Protein AF-A0A4S1FBH6-F1 (afdb_monomer)

Structure (mmCIF, N/CA/C/O backbone):
data_AF-A0A4S1FBH6-F1
#
_entry.id   AF-A0A4S1FBH6-F1
#
loop_
_atom_site.group_PDB
_atom_site.id
_atom_site.type_symbol
_atom_site.label_atom_id
_atom_site.label_alt_id
_atom_site.label_comp_id
_atom_site.label_asym_id
_atom_site.label_entity_id
_atom_site.label_seq_id
_atom_site.pdbx_PDB_ins_code
_atom_site.Cartn_x
_atom_site.Cartn_y
_atom_site.Cartn_z
_atom_site.occupancy
_atom_site.B_iso_or_equiv
_atom_site.auth_seq_id
_atom_site.auth_comp_id
_atom_site.auth_asym_id
_atom_site.auth_atom_id
_atom_site.pdbx_PDB_model_num
ATOM 1 N N . ALA A 1 1 ? -10.135 4.827 -8.177 1.00 64.56 1 ALA A N 1
ATOM 2 C CA . ALA A 1 1 ? -8.846 4.230 -7.761 1.00 64.56 1 ALA A CA 1
ATOM 3 C C . ALA A 1 1 ? -7.916 5.289 -7.165 1.00 64.56 1 ALA A C 1
ATOM 5 O O . ALA A 1 1 ? -7.731 5.281 -5.956 1.00 64.56 1 ALA A O 1
ATOM 6 N N . LEU A 1 2 ? -7.423 6.244 -7.965 1.00 72.00 2 LEU A N 1
ATOM 7 C CA . LEU A 1 2 ? -6.466 7.275 -7.519 1.00 72.00 2 LEU A CA 1
ATOM 8 C C . LEU A 1 2 ? -7.010 8.230 -6.440 1.00 72.00 2 LEU A C 1
ATOM 10 O O . LEU A 1 2 ? -6.269 8.695 -5.590 1.00 72.00 2 LEU A O 1
ATOM 14 N N . ALA A 1 3 ? -8.323 8.473 -6.422 1.00 80.31 3 ALA A N 1
ATOM 15 C CA . ALA A 1 3 ? -8.958 9.334 -5.423 1.00 80.31 3 ALA A CA 1
ATOM 16 C C . ALA A 1 3 ? -9.237 8.652 -4.067 1.00 80.31 3 ALA A C 1
ATOM 18 O O . ALA A 1 3 ? -9.800 9.300 -3.184 1.00 80.31 3 ALA A O 1
ATOM 19 N N . SER A 1 4 ? -8.907 7.362 -3.906 1.00 87.50 4 SER A N 1
ATOM 20 C CA . SER A 1 4 ? -9.193 6.645 -2.655 1.00 87.50 4 S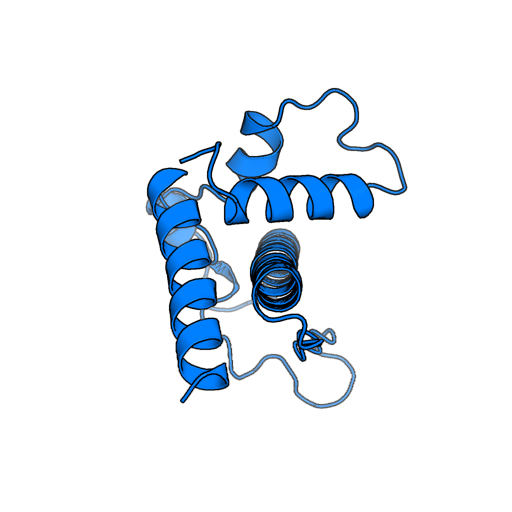ER A CA 1
ATOM 21 C C . SER A 1 4 ? -8.398 7.236 -1.480 1.00 87.50 4 SER A C 1
ATOM 23 O O . SER A 1 4 ? -7.268 7.687 -1.690 1.00 87.50 4 SER A O 1
ATOM 25 N N . PRO A 1 5 ? -8.949 7.228 -0.250 1.00 89.00 5 PRO A N 1
ATOM 26 C CA . PRO A 1 5 ? -8.244 7.742 0.927 1.00 89.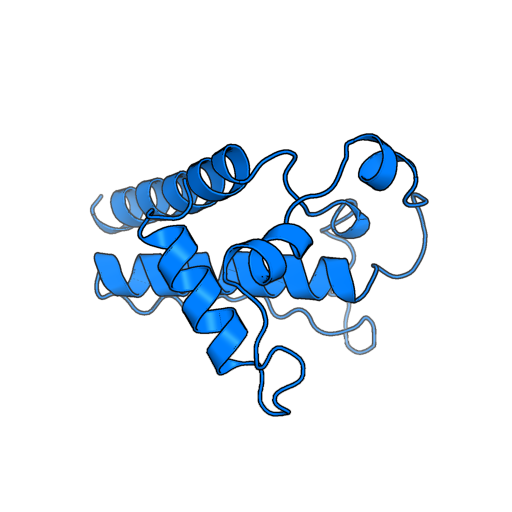00 5 PRO A CA 1
ATOM 27 C C . PRO A 1 5 ? -6.877 7.080 1.122 1.00 89.00 5 PRO A C 1
ATOM 29 O O . PRO A 1 5 ? -5.887 7.770 1.340 1.00 89.00 5 PRO A O 1
ATOM 32 N N . PHE A 1 6 ? -6.810 5.759 0.928 1.00 90.50 6 PHE A N 1
ATOM 33 C CA . PHE A 1 6 ? -5.565 5.001 1.006 1.00 90.50 6 PHE A CA 1
ATOM 34 C C . PHE A 1 6 ? -4.516 5.492 -0.005 1.00 90.50 6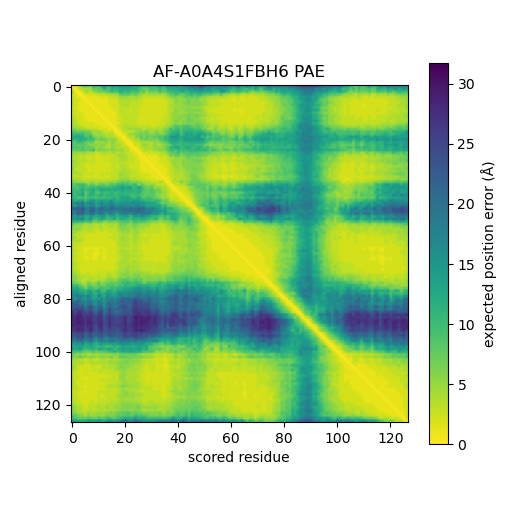 PHE A C 1
ATOM 36 O O . PHE A 1 6 ? -3.389 5.793 0.373 1.00 90.50 6 PHE A O 1
ATOM 43 N N . VAL A 1 7 ? -4.882 5.633 -1.285 1.00 90.06 7 VAL A N 1
ATOM 44 C CA . VAL A 1 7 ? -3.927 6.069 -2.321 1.00 90.06 7 VAL A CA 1
ATOM 45 C C . VAL A 1 7 ? -3.447 7.504 -2.084 1.00 90.06 7 VAL A C 1
ATOM 47 O O . VAL A 1 7 ? -2.277 7.799 -2.308 1.00 90.06 7 VAL A O 1
ATOM 50 N N . LYS A 1 8 ? -4.314 8.388 -1.575 1.00 91.25 8 LYS A N 1
ATOM 51 C CA . LYS A 1 8 ? -3.913 9.744 -1.170 1.00 91.25 8 LYS A CA 1
ATOM 52 C C . LYS A 1 8 ? -2.921 9.727 -0.007 1.00 91.25 8 LYS A C 1
ATOM 54 O O . LYS A 1 8 ? -1.962 10.493 -0.030 1.00 91.25 8 LYS A O 1
ATOM 59 N N . CYS A 1 9 ? -3.135 8.856 0.980 1.00 90.88 9 CYS A N 1
ATOM 60 C CA . CYS A 1 9 ? -2.214 8.675 2.101 1.00 90.88 9 CYS A CA 1
ATOM 61 C C . CYS A 1 9 ? -0.845 8.173 1.614 1.00 90.88 9 CYS A C 1
ATOM 63 O O . CYS A 1 9 ? 0.180 8.769 1.941 1.00 90.88 9 CYS A O 1
ATOM 65 N N . LEU A 1 10 ? -0.836 7.169 0.730 1.00 90.50 10 LEU A N 1
ATOM 66 C CA . LEU A 1 10 ? 0.382 6.647 0.105 1.00 90.50 10 LEU A CA 1
ATOM 67 C C . LEU A 1 10 ? 1.151 7.727 -0.675 1.00 90.50 10 LEU A C 1
ATOM 69 O O . LEU A 1 10 ? 2.352 7.884 -0.486 1.00 90.50 10 LEU A O 1
ATOM 73 N N . LEU A 1 11 ? 0.468 8.521 -1.504 1.00 91.31 11 LEU A N 1
ATOM 74 C CA . LEU A 1 11 ? 1.086 9.637 -2.233 1.00 91.31 11 LEU A CA 1
ATOM 75 C C . LEU A 1 11 ? 1.686 10.692 -1.299 1.00 91.31 11 LEU A C 1
ATOM 77 O O . LEU A 1 11 ? 2.776 11.201 -1.563 1.00 91.31 11 LEU A O 1
ATOM 81 N N . ARG A 1 12 ? 0.978 11.030 -0.213 1.00 90.25 12 ARG A N 1
ATOM 82 C CA . ARG A 1 12 ? 1.473 11.978 0.790 1.00 90.25 12 ARG A CA 1
ATOM 83 C C . ARG A 1 12 ? 2.751 11.448 1.431 1.00 90.25 12 ARG A C 1
ATOM 85 O O . ARG A 1 12 ? 3.721 12.190 1.506 1.00 90.25 12 ARG A O 1
ATOM 92 N N . LEU A 1 13 ? 2.765 10.173 1.820 1.00 89.69 13 LEU A N 1
ATOM 93 C CA . LEU A 1 13 ? 3.933 9.518 2.407 1.00 89.69 13 LEU A CA 1
ATOM 94 C C . LEU A 1 13 ? 5.149 9.557 1.472 1.00 89.69 13 LEU A C 1
ATOM 96 O O . LEU A 1 13 ? 6.218 9.980 1.904 1.00 89.69 13 LEU A O 1
ATOM 100 N N . ILE A 1 14 ? 4.975 9.174 0.201 1.00 88.06 14 ILE A N 1
ATOM 101 C CA . ILE A 1 14 ? 6.056 9.174 -0.801 1.00 88.06 14 ILE A CA 1
ATOM 102 C C . ILE A 1 14 ? 6.655 10.578 -0.931 1.00 88.06 14 ILE A C 1
ATOM 104 O O . ILE A 1 14 ? 7.867 10.749 -0.843 1.00 88.06 14 ILE A O 1
ATOM 108 N N . ARG A 1 15 ? 5.802 11.602 -1.059 1.00 87.44 15 ARG A N 1
ATOM 109 C CA . ARG A 1 15 ? 6.250 12.998 -1.150 1.00 87.44 15 ARG A CA 1
ATOM 110 C C . ARG A 1 15 ? 6.929 13.499 0.118 1.00 87.44 15 ARG A C 1
ATOM 112 O O . ARG A 1 15 ? 7.849 14.297 0.031 1.00 87.44 15 ARG A O 1
ATOM 119 N N . THR A 1 16 ? 6.482 13.065 1.294 1.00 86.94 16 THR A N 1
ATOM 120 C CA . THR A 1 16 ? 7.115 13.441 2.565 1.00 86.94 16 THR A CA 1
ATOM 121 C C . THR A 1 16 ? 8.493 12.798 2.732 1.00 86.94 16 THR A C 1
ATOM 123 O O . THR A 1 16 ? 9.372 13.418 3.322 1.00 86.94 16 THR A O 1
ATOM 126 N N . GLN A 1 17 ? 8.703 11.586 2.213 1.00 80.56 17 GLN A N 1
ATOM 127 C CA . GLN A 1 17 ? 10.007 10.919 2.271 1.00 80.56 17 GLN A CA 1
ATOM 128 C C . GLN A 1 17 ? 11.008 11.413 1.226 1.00 80.56 17 GLN A C 1
ATOM 130 O O . GLN A 1 17 ? 12.208 11.202 1.412 1.00 80.56 17 GLN A O 1
ATOM 135 N N . ASP A 1 18 ? 10.554 12.107 0.180 1.00 82.25 18 ASP A N 1
ATOM 136 C CA . ASP A 1 18 ? 11.415 12.701 -0.845 1.00 82.25 18 ASP A CA 1
ATOM 137 C C . ASP A 1 18 ? 12.202 13.919 -0.325 1.00 82.25 18 ASP A C 1
ATOM 139 O O . ASP A 1 18 ? 12.003 15.066 -0.718 1.00 82.25 18 ASP A O 1
ATOM 143 N N . SER A 1 19 ? 13.134 13.655 0.590 1.00 70.56 19 SER A N 1
ATOM 144 C CA . SER A 1 19 ? 13.948 14.671 1.266 1.00 70.56 19 SER A CA 1
ATOM 145 C C . SER A 1 19 ? 14.917 15.385 0.319 1.00 70.56 19 SER A C 1
ATOM 147 O O . SER A 1 19 ? 15.398 16.470 0.637 1.00 70.56 19 SER A O 1
ATOM 149 N N . PHE A 1 20 ? 15.225 14.769 -0.827 1.00 73.00 20 PHE A N 1
ATOM 150 C CA . PHE A 1 20 ? 16.170 15.277 -1.824 1.00 73.00 20 PHE A CA 1
ATOM 151 C C . PHE A 1 20 ? 15.488 15.857 -3.072 1.00 73.00 20 PHE A C 1
ATOM 153 O O . PHE A 1 20 ? 16.194 16.300 -3.976 1.00 73.00 20 PHE A O 1
ATOM 160 N N . GLY A 1 21 ? 14.150 15.867 -3.132 1.00 76.38 21 GLY A N 1
ATOM 161 C CA . GLY A 1 21 ? 13.398 16.393 -4.275 1.00 76.38 21 GLY A CA 1
ATOM 162 C C . GLY A 1 21 ? 13.589 15.586 -5.563 1.00 76.38 21 GLY A C 1
ATOM 163 O O . GLY A 1 21 ? 13.420 16.123 -6.655 1.00 76.38 21 GLY A O 1
ATOM 164 N N . LEU A 1 22 ? 13.963 14.306 -5.468 1.00 76.62 22 LEU A N 1
ATOM 165 C CA . LEU A 1 22 ? 14.181 13.440 -6.634 1.00 76.62 22 LEU A CA 1
ATOM 166 C C . LEU A 1 22 ? 12.899 13.249 -7.454 1.00 76.62 22 LEU A C 1
ATOM 168 O O . LEU A 1 22 ? 12.957 12.995 -8.656 1.00 76.62 22 LEU A O 1
ATOM 172 N N . TRP A 1 23 ? 11.749 13.392 -6.804 1.00 80.00 23 TRP A N 1
ATOM 173 C CA . TRP A 1 23 ? 10.428 13.185 -7.372 1.00 80.00 23 TRP A CA 1
ATOM 174 C C . TRP A 1 23 ? 9.680 14.514 -7.545 1.00 80.00 23 TRP A C 1
ATOM 176 O O . TRP A 1 23 ? 8.489 14.536 -7.874 1.00 80.00 23 TRP A O 1
ATOM 186 N N . GLU A 1 24 ? 10.372 15.643 -7.370 1.00 76.94 24 GLU A N 1
ATOM 187 C CA . GLU A 1 24 ? 9.818 16.970 -7.601 1.00 76.94 24 GLU A CA 1
ATOM 188 C C . GLU A 1 24 ? 9.409 17.113 -9.078 1.00 76.94 24 GLU A C 1
ATOM 190 O O . GLU A 1 24 ? 10.141 16.750 -9.998 1.00 76.94 24 GLU A O 1
ATOM 195 N N . GLY A 1 25 ? 8.178 17.570 -9.320 1.00 79.88 25 GLY A N 1
ATOM 196 C CA . GLY A 1 25 ? 7.606 17.682 -10.667 1.00 79.88 25 GLY A CA 1
ATOM 197 C C . GLY A 1 25 ? 6.988 16.400 -11.240 1.00 79.88 25 GLY A C 1
ATOM 198 O O . GLY A 1 25 ? 6.298 16.491 -12.255 1.00 79.88 25 GLY A O 1
ATOM 199 N N . HIS A 1 26 ? 7.142 15.242 -10.587 1.00 86.00 26 HIS A N 1
ATOM 200 C CA . HIS A 1 26 ? 6.450 14.020 -11.002 1.00 86.00 26 HIS A CA 1
ATOM 201 C C . HIS A 1 26 ? 4.960 14.095 -10.643 1.00 86.00 26 HIS A C 1
ATOM 203 O O . HIS A 1 26 ? 4.555 14.503 -9.544 1.00 86.00 26 HIS A O 1
ATOM 209 N N . SER A 1 27 ? 4.120 13.679 -11.585 1.00 88.94 27 SER A N 1
ATOM 210 C CA . SER A 1 27 ? 2.680 13.566 -11.391 1.00 88.94 27 SER A CA 1
ATOM 211 C C . SER A 1 27 ? 2.336 12.419 -10.439 1.00 88.94 27 SER A C 1
ATOM 213 O O . SER A 1 27 ? 3.046 11.420 -10.345 1.00 88.94 27 SER A O 1
ATOM 215 N N . ASP A 1 28 ? 1.186 12.515 -9.765 1.00 87.88 28 ASP A N 1
ATOM 216 C CA . ASP A 1 28 ? 0.686 11.459 -8.869 1.00 87.88 28 ASP A CA 1
ATOM 217 C C . ASP A 1 28 ? 0.633 10.082 -9.558 1.00 87.88 28 ASP A C 1
ATOM 219 O O . ASP A 1 28 ? 0.858 9.047 -8.932 1.00 87.88 28 ASP A O 1
ATOM 223 N N . ALA A 1 29 ? 0.329 10.064 -10.859 1.00 86.81 29 ALA A N 1
ATOM 224 C CA . ALA A 1 29 ? 0.263 8.839 -11.643 1.00 86.81 29 ALA A CA 1
ATOM 225 C C . ALA A 1 29 ? 1.646 8.210 -11.862 1.00 86.81 29 ALA A C 1
ATOM 227 O O . ALA A 1 29 ? 1.744 6.987 -11.824 1.00 86.81 29 ALA A O 1
ATOM 228 N N . GLU A 1 30 ? 2.687 9.022 -12.060 1.00 87.69 30 GLU A N 1
ATOM 229 C CA . GLU A 1 30 ? 4.072 8.558 -12.212 1.00 87.69 30 GLU A CA 1
ATOM 230 C C . GLU A 1 30 ? 4.603 7.990 -10.895 1.00 87.69 30 GLU A C 1
ATOM 232 O O . GLU A 1 30 ? 5.116 6.878 -10.887 1.00 87.69 30 GLU A O 1
ATOM 237 N N . LEU A 1 31 ? 4.363 8.670 -9.767 1.00 87.69 31 LEU A N 1
ATOM 238 C CA . LEU A 1 31 ? 4.755 8.162 -8.442 1.00 87.69 31 LEU A CA 1
ATOM 239 C C . LEU A 1 31 ? 4.130 6.795 -8.143 1.00 87.69 31 LEU A C 1
ATOM 241 O O . LEU A 1 31 ? 4.768 5.890 -7.609 1.00 87.69 31 LEU A O 1
ATOM 245 N N . LEU A 1 32 ? 2.850 6.636 -8.481 1.00 88.50 32 LEU A N 1
ATOM 246 C CA . LEU A 1 32 ? 2.134 5.388 -8.239 1.00 88.50 32 LEU A CA 1
ATOM 247 C C . LEU A 1 32 ? 2.471 4.305 -9.265 1.00 88.50 32 LEU A C 1
ATOM 249 O O . LEU A 1 32 ? 2.211 3.133 -8.986 1.00 88.50 32 LEU A O 1
ATOM 253 N N . ALA A 1 33 ? 2.991 4.663 -10.443 1.00 88.19 33 ALA A N 1
ATOM 254 C CA . ALA A 1 33 ? 3.340 3.701 -11.484 1.00 88.19 33 ALA A CA 1
ATOM 255 C C . ALA A 1 33 ? 4.427 2.727 -11.010 1.00 88.19 33 ALA A C 1
ATOM 257 O O . ALA A 1 33 ? 4.397 1.564 -11.399 1.00 88.19 33 ALA A O 1
ATOM 258 N N . GLU A 1 34 ? 5.284 3.148 -10.080 1.00 86.81 34 GLU A N 1
ATOM 259 C CA . GLU A 1 34 ? 6.301 2.304 -9.441 1.00 86.81 34 GLU A CA 1
ATOM 260 C C . GLU A 1 34 ? 5.703 1.095 -8.709 1.00 86.81 34 GLU A C 1
ATOM 262 O O . GLU A 1 34 ? 6.287 0.008 -8.665 1.00 86.81 34 GLU A O 1
ATOM 267 N N . PHE A 1 35 ? 4.484 1.239 -8.184 1.00 87.06 35 PHE A N 1
ATOM 268 C CA . PHE A 1 35 ? 3.744 0.156 -7.532 1.00 87.06 35 PHE A CA 1
ATOM 269 C C . PHE A 1 35 ? 3.053 -0.770 -8.537 1.00 87.06 35 PHE A C 1
ATOM 271 O O . PHE A 1 35 ? 2.485 -1.792 -8.135 1.00 87.06 35 PHE A O 1
ATOM 278 N N . ILE A 1 36 ? 3.067 -0.427 -9.828 1.00 89.81 36 ILE A N 1
ATOM 279 C CA . ILE A 1 36 ? 2.428 -1.196 -10.888 1.00 89.81 36 ILE A CA 1
ATOM 280 C C . ILE A 1 36 ? 3.466 -2.057 -11.602 1.00 89.81 36 ILE A C 1
ATOM 282 O O . ILE A 1 36 ? 4.248 -1.581 -12.418 1.00 89.81 36 ILE A O 1
ATOM 286 N N . ILE A 1 37 ? 3.441 -3.360 -11.325 1.00 82.81 37 ILE A N 1
ATOM 287 C CA . ILE A 1 37 ? 4.363 -4.330 -11.920 1.00 82.81 37 ILE A CA 1
ATOM 288 C C . ILE A 1 37 ? 3.585 -5.279 -12.825 1.00 82.81 37 ILE A C 1
ATOM 290 O O . ILE A 1 37 ? 2.558 -5.851 -12.448 1.00 82.81 37 ILE A O 1
ATOM 294 N N . THR A 1 38 ? 4.094 -5.494 -14.036 1.00 78.50 38 THR A N 1
ATOM 295 C CA . THR A 1 38 ? 3.528 -6.491 -14.946 1.00 78.50 38 THR A CA 1
ATOM 296 C C . THR A 1 38 ? 3.784 -7.912 -14.436 1.00 78.50 38 THR A C 1
ATOM 298 O O . THR A 1 38 ? 4.825 -8.218 -13.852 1.00 78.50 38 THR A O 1
ATOM 301 N N . LYS A 1 39 ? 2.880 -8.849 -14.748 1.00 70.62 39 LYS A N 1
ATOM 302 C CA . LYS A 1 39 ? 3.093 -10.280 -14.447 1.00 70.62 39 LYS A CA 1
ATOM 303 C C . LYS A 1 39 ? 4.399 -10.821 -15.033 1.00 70.62 39 LYS A C 1
ATOM 305 O O . LYS A 1 39 ? 4.972 -11.761 -14.492 1.00 70.62 39 LYS A O 1
ATOM 310 N N . GLN A 1 40 ? 4.846 -10.255 -16.154 1.00 66.50 40 GLN A N 1
ATOM 311 C CA . GLN A 1 40 ? 6.107 -10.621 -16.784 1.00 66.50 40 GLN A CA 1
ATOM 312 C C . GLN A 1 40 ? 7.299 -10.172 -15.936 1.00 66.50 40 GLN A C 1
ATOM 314 O O . GLN A 1 40 ? 8.176 -10.989 -15.683 1.00 66.50 40 GLN A O 1
ATOM 319 N N . GLN A 1 41 ? 7.298 -8.932 -15.438 1.00 68.88 41 GLN A N 1
ATOM 320 C CA . GLN A 1 41 ? 8.328 -8.440 -14.520 1.00 68.88 41 GLN A CA 1
ATOM 321 C C . GLN A 1 41 ? 8.362 -9.269 -13.231 1.00 68.88 41 GLN A C 1
ATOM 323 O O . GLN A 1 41 ? 9.427 -9.748 -12.867 1.00 68.88 41 GLN A O 1
ATOM 328 N N . GLN A 1 42 ? 7.210 -9.568 -12.616 1.00 68.69 42 GLN A N 1
ATOM 329 C CA . GLN A 1 42 ? 7.150 -10.423 -11.416 1.00 68.69 42 GLN A CA 1
ATOM 330 C C . GLN A 1 42 ? 7.741 -11.826 -11.637 1.00 68.69 42 GLN A C 1
ATOM 332 O O . GLN A 1 42 ? 8.365 -12.398 -10.744 1.00 68.69 42 GLN A O 1
ATOM 337 N N . ARG A 1 43 ? 7.535 -12.409 -12.825 1.00 67.00 43 ARG A N 1
ATOM 338 C CA . ARG A 1 43 ? 8.085 -13.726 -13.187 1.00 67.00 43 ARG A CA 1
ATOM 339 C C . ARG A 1 43 ? 9.562 -13.674 -13.560 1.00 67.00 43 ARG A C 1
ATOM 341 O O . ARG A 1 43 ? 10.251 -14.668 -13.364 1.00 67.00 43 ARG A O 1
ATOM 348 N N . ALA A 1 44 ? 10.015 -12.551 -14.112 1.00 65.56 44 ALA A N 1
ATOM 349 C CA . ALA A 1 44 ? 11.397 -12.345 -14.518 1.00 65.56 44 ALA A CA 1
ATOM 350 C C . ALA A 1 44 ? 12.336 -12.163 -13.321 1.00 65.56 44 ALA A C 1
ATOM 352 O O . ALA A 1 44 ? 13.528 -12.412 -13.476 1.00 65.56 44 ALA A O 1
ATOM 353 N N . VAL A 1 45 ? 11.821 -11.772 -12.144 1.00 63.84 45 VAL A N 1
ATOM 354 C CA . VAL A 1 45 ? 12.663 -11.655 -10.949 1.00 63.84 45 VAL A CA 1
ATOM 355 C C . VAL A 1 45 ? 13.140 -13.048 -10.514 1.00 63.84 45 VAL A C 1
ATOM 357 O O . VAL A 1 45 ? 12.299 -13.893 -10.165 1.00 63.84 45 VAL A O 1
ATOM 360 N N . PRO A 1 46 ? 14.463 -13.317 -10.555 1.00 60.72 46 PRO A N 1
ATOM 361 C CA . PRO A 1 46 ? 15.016 -14.614 -10.200 1.00 60.72 46 PRO A CA 1
ATOM 362 C C . PRO A 1 46 ? 14.640 -14.993 -8.769 1.00 60.72 46 PRO A C 1
ATOM 364 O O . PRO A 1 46 ? 14.719 -14.186 -7.846 1.00 60.72 46 PRO A O 1
ATOM 367 N N . PHE A 1 47 ? 14.226 -16.243 -8.585 1.00 55.75 47 PHE A N 1
ATOM 368 C CA . PHE A 1 47 ? 13.941 -16.794 -7.268 1.00 55.75 47 PHE A CA 1
ATOM 369 C C . PHE A 1 47 ? 15.267 -17.211 -6.616 1.00 55.75 47 PHE A C 1
ATOM 371 O O . PHE A 1 47 ? 15.733 -18.333 -6.808 1.00 55.75 47 PHE A O 1
ATOM 378 N N . GLY A 1 48 ? 15.898 -16.274 -5.907 1.00 54.53 48 GLY A N 1
ATOM 379 C CA . GLY A 1 48 ? 17.182 -16.463 -5.229 1.00 54.53 48 GLY A CA 1
ATOM 380 C C . GLY A 1 48 ? 18.149 -15.311 -5.503 1.00 54.53 48 GLY A C 1
ATOM 381 O O . GLY A 1 48 ? 18.577 -15.116 -6.637 1.00 54.53 48 GLY A O 1
ATOM 382 N N . GLY A 1 49 ? 18.479 -14.561 -4.454 1.00 59.56 49 GLY A N 1
ATOM 383 C CA . GLY A 1 49 ? 19.314 -13.357 -4.480 1.00 59.56 49 GLY A CA 1
ATOM 384 C C . GLY A 1 49 ? 18.847 -12.376 -3.404 1.00 59.56 49 GLY A C 1
ATOM 385 O O . GLY A 1 49 ? 17.799 -12.601 -2.799 1.00 59.56 49 GLY A O 1
ATOM 386 N N . ASP A 1 50 ? 19.605 -11.313 -3.149 1.00 62.56 50 ASP A N 1
ATOM 387 C CA . ASP A 1 50 ? 19.142 -10.236 -2.268 1.00 62.56 50 ASP A CA 1
ATOM 388 C C . ASP A 1 50 ? 17.910 -9.538 -2.880 1.00 62.56 50 ASP A C 1
ATOM 390 O O . ASP A 1 50 ? 17.892 -9.307 -4.096 1.00 62.56 50 ASP A O 1
ATOM 394 N N . PRO A 1 51 ? 16.858 -9.227 -2.098 1.00 65.69 51 PRO A N 1
ATOM 395 C CA . PRO A 1 51 ? 15.699 -8.484 -2.572 1.00 65.69 51 PRO A CA 1
ATOM 396 C C . PRO A 1 51 ? 16.072 -7.146 -3.172 1.00 65.69 51 PRO A C 1
ATOM 398 O O . PRO A 1 51 ? 16.881 -6.389 -2.639 1.00 65.69 51 PRO A O 1
ATOM 401 N N . ASP A 1 52 ? 15.432 -6.902 -4.312 1.00 73.00 52 ASP A N 1
ATOM 402 C CA . ASP A 1 52 ? 15.501 -5.658 -5.054 1.00 73.00 52 ASP A CA 1
ATOM 403 C C . ASP A 1 52 ? 15.172 -4.490 -4.102 1.00 73.00 52 ASP A C 1
ATOM 405 O O . ASP A 1 52 ? 14.087 -4.500 -3.500 1.00 73.00 52 ASP A O 1
ATOM 409 N N . PRO A 1 53 ? 16.086 -3.516 -3.915 1.00 75.44 53 PRO A N 1
ATOM 410 C CA . PRO A 1 53 ? 15.866 -2.384 -3.018 1.00 75.44 53 PRO A CA 1
ATOM 411 C C . PRO A 1 53 ? 14.581 -1.620 -3.352 1.00 75.44 53 PRO A C 1
ATOM 413 O O . PRO A 1 53 ? 13.887 -1.181 -2.435 1.00 75.44 53 PRO A O 1
ATOM 416 N N . ASP A 1 54 ? 14.194 -1.556 -4.627 1.00 78.81 54 ASP A N 1
ATOM 417 C CA . ASP A 1 54 ? 12.958 -0.893 -5.050 1.00 78.81 54 ASP A CA 1
ATOM 418 C C . ASP A 1 54 ? 11.717 -1.688 -4.618 1.00 78.81 54 ASP A C 1
ATOM 420 O O . ASP A 1 54 ? 10.674 -1.132 -4.272 1.00 78.81 54 ASP A O 1
ATOM 424 N N . ALA A 1 55 ? 11.796 -3.022 -4.602 1.00 79.00 55 ALA A N 1
ATOM 425 C CA . ALA A 1 55 ? 10.722 -3.873 -4.093 1.00 79.00 55 ALA A CA 1
ATOM 426 C C . ALA A 1 55 ? 10.564 -3.751 -2.569 1.00 79.00 55 ALA A C 1
ATOM 428 O O . ALA A 1 55 ? 9.436 -3.670 -2.079 1.00 79.00 55 ALA A O 1
ATOM 429 N N . LEU A 1 56 ? 11.677 -3.679 -1.833 1.00 79.62 56 LEU A N 1
ATOM 430 C CA . LEU A 1 56 ? 11.668 -3.420 -0.390 1.00 79.62 56 LEU A CA 1
ATOM 431 C C . LEU A 1 56 ? 11.073 -2.054 -0.070 1.00 79.62 56 LEU A C 1
ATOM 433 O O . LEU A 1 56 ? 10.191 -1.962 0.778 1.00 79.62 56 LEU A O 1
ATOM 437 N N . TRP A 1 57 ? 11.510 -1.015 -0.781 1.00 83.31 57 TRP A N 1
ATOM 438 C CA . TRP A 1 57 ? 10.995 0.335 -0.595 1.00 83.31 57 TRP A CA 1
ATOM 439 C C . TRP A 1 57 ? 9.489 0.410 -0.874 1.00 83.31 57 TRP A C 1
ATOM 441 O O . TRP A 1 57 ? 8.739 0.944 -0.062 1.00 83.31 57 TRP A O 1
ATOM 451 N N . ARG A 1 58 ? 9.000 -0.202 -1.962 1.00 86.44 58 ARG A N 1
ATOM 452 C CA . ARG A 1 58 ? 7.554 -0.258 -2.255 1.00 86.44 58 ARG A CA 1
ATOM 453 C C . ARG A 1 58 ? 6.766 -0.969 -1.164 1.00 86.44 58 ARG A C 1
ATOM 455 O O . ARG A 1 58 ? 5.674 -0.527 -0.811 1.00 86.44 58 ARG A O 1
ATOM 462 N N . LEU A 1 59 ? 7.297 -2.074 -0.649 1.00 85.62 59 LEU A N 1
ATOM 463 C CA . LEU A 1 59 ? 6.672 -2.835 0.426 1.00 85.62 59 LEU A CA 1
ATOM 464 C C . LEU A 1 59 ? 6.580 -1.992 1.704 1.00 85.62 59 LEU A C 1
ATOM 466 O O . LEU A 1 59 ? 5.500 -1.882 2.285 1.00 85.62 59 LEU A O 1
ATOM 470 N N . ASP A 1 60 ? 7.683 -1.350 2.082 1.00 84.38 60 ASP A N 1
ATOM 471 C CA . ASP A 1 60 ? 7.761 -0.447 3.229 1.00 84.38 60 ASP A CA 1
ATOM 472 C C . ASP A 1 60 ? 6.776 0.726 3.098 1.00 84.38 60 ASP A C 1
ATOM 474 O O . ASP A 1 60 ? 5.955 0.954 3.989 1.00 84.38 60 ASP A O 1
ATOM 478 N N . MET A 1 61 ? 6.759 1.404 1.943 1.00 87.44 61 MET A N 1
ATOM 479 C CA . MET A 1 61 ? 5.835 2.511 1.667 1.00 87.44 61 MET A CA 1
ATOM 480 C C . MET A 1 61 ? 4.380 2.069 1.739 1.00 87.44 61 MET A C 1
ATOM 482 O O . MET A 1 61 ? 3.545 2.763 2.319 1.00 87.44 61 MET A O 1
ATOM 486 N N . PHE A 1 62 ? 4.058 0.911 1.161 1.00 90.44 62 PHE A N 1
ATOM 487 C CA . PHE A 1 62 ? 2.694 0.407 1.139 1.00 90.44 62 PHE A CA 1
ATOM 488 C C . PHE A 1 62 ? 2.180 0.117 2.551 1.00 90.44 62 PHE A C 1
ATOM 490 O O . PHE A 1 62 ? 1.109 0.599 2.920 1.00 90.44 62 PHE A O 1
ATOM 497 N N . TYR A 1 63 ? 2.931 -0.636 3.356 1.00 88.00 63 TYR A N 1
ATOM 498 C CA . TYR A 1 63 ? 2.493 -1.001 4.704 1.00 88.00 63 TYR A CA 1
ATOM 499 C C . TYR A 1 63 ? 2.559 0.166 5.691 1.00 88.00 63 TYR A C 1
ATOM 501 O O . TYR A 1 63 ? 1.691 0.272 6.557 1.00 88.00 63 TYR A O 1
ATOM 509 N N . THR A 1 64 ? 3.507 1.087 5.520 1.00 88.50 64 THR A N 1
ATOM 510 C CA . THR A 1 64 ? 3.523 2.346 6.274 1.00 88.50 64 THR A CA 1
ATOM 511 C C . THR A 1 64 ? 2.291 3.190 5.950 1.00 88.50 64 THR A C 1
ATOM 513 O O . THR A 1 64 ? 1.639 3.698 6.860 1.00 88.50 64 THR A O 1
ATOM 516 N N . ALA A 1 65 ? 1.891 3.280 4.677 1.00 90.56 65 ALA A N 1
ATOM 517 C CA . ALA A 1 65 ? 0.658 3.968 4.293 1.00 90.56 65 ALA A CA 1
ATOM 518 C C . ALA A 1 65 ? -0.603 3.278 4.842 1.00 90.56 65 ALA A C 1
ATOM 520 O O . ALA A 1 65 ? -1.557 3.964 5.202 1.00 90.56 65 ALA A O 1
ATOM 521 N N . VAL A 1 66 ? -0.620 1.941 4.940 1.00 89.12 66 VAL A N 1
ATOM 522 C CA . VAL A 1 66 ? -1.718 1.202 5.593 1.00 89.12 66 VAL A CA 1
ATOM 523 C C . VAL A 1 66 ? -1.803 1.579 7.071 1.00 89.12 66 VAL A C 1
ATOM 525 O O . VAL A 1 66 ? -2.881 1.931 7.538 1.00 89.12 66 VAL A O 1
ATOM 528 N N . ALA A 1 67 ? -0.680 1.558 7.788 1.00 86.44 67 ALA A N 1
ATOM 529 C CA . ALA A 1 67 ? -0.630 1.905 9.204 1.00 86.44 67 ALA A CA 1
ATOM 530 C C . ALA A 1 67 ? -1.082 3.353 9.463 1.00 86.44 67 ALA A C 1
ATOM 532 O O . ALA A 1 67 ? -1.936 3.588 10.314 1.00 86.44 67 ALA A O 1
ATOM 533 N N . LEU A 1 68 ? -0.604 4.310 8.662 1.00 88.25 68 LEU A N 1
ATOM 534 C CA . LEU A 1 68 ? -1.045 5.705 8.740 1.00 88.25 68 LEU A CA 1
ATOM 535 C C . LEU A 1 68 ? -2.542 5.856 8.442 1.00 88.25 68 LEU A C 1
ATOM 537 O O . LEU A 1 68 ? -3.231 6.619 9.109 1.00 88.25 68 LEU A O 1
ATOM 541 N N . ALA A 1 69 ? -3.068 5.128 7.456 1.00 89.31 69 ALA A N 1
ATOM 542 C CA . ALA A 1 69 ? -4.489 5.177 7.126 1.00 89.31 69 ALA A CA 1
ATOM 543 C C . ALA A 1 69 ? -5.377 4.539 8.212 1.00 89.31 69 ALA A C 1
ATOM 545 O O . ALA A 1 69 ? -6.506 4.991 8.405 1.00 89.31 69 ALA A O 1
ATOM 546 N N . ILE A 1 70 ? -4.889 3.515 8.922 1.00 87.81 70 ILE A N 1
ATOM 547 C CA . ILE A 1 70 ? -5.567 2.941 10.096 1.00 87.81 70 ILE A CA 1
ATOM 548 C C . ILE A 1 70 ? -5.577 3.955 11.238 1.00 87.81 70 ILE A C 1
ATOM 550 O O . ILE A 1 70 ? -6.633 4.190 11.823 1.00 87.81 70 ILE A O 1
ATOM 554 N N . GLU A 1 71 ? -4.444 4.593 11.525 1.00 88.12 71 GLU A N 1
ATOM 555 C CA . GLU A 1 71 ? -4.339 5.626 12.558 1.00 88.12 71 GLU A CA 1
ATOM 556 C C . GLU A 1 71 ? -5.251 6.825 12.257 1.00 88.12 71 GLU A C 1
ATOM 558 O O . GLU A 1 71 ? -5.993 7.266 13.131 1.00 88.12 71 GLU A O 1
ATOM 563 N N . GLU A 1 72 ? -5.296 7.293 11.004 1.00 86.62 72 GLU A N 1
ATOM 564 C CA . GLU A 1 72 ? -6.187 8.384 10.580 1.00 86.62 72 GLU A CA 1
ATOM 565 C C . GLU A 1 72 ? -7.679 8.052 10.747 1.00 86.62 72 GLU A C 1
ATOM 567 O O . GLU A 1 72 ? -8.485 8.961 10.949 1.00 86.62 72 GLU A O 1
ATOM 572 N N . ARG A 1 73 ? -8.070 6.774 10.649 1.00 85.38 73 ARG A N 1
ATOM 573 C CA . ARG A 1 73 ? -9.476 6.352 10.770 1.00 85.38 73 ARG A CA 1
ATOM 574 C C . ARG A 1 73 ? -9.886 5.967 12.184 1.00 85.38 73 ARG A C 1
ATOM 576 O O . ARG A 1 73 ? -10.984 6.313 12.603 1.00 85.38 73 ARG A O 1
ATOM 583 N N . SER A 1 74 ? -9.031 5.234 12.888 1.00 83.81 74 SER A N 1
ATOM 584 C CA . SER A 1 74 ? -9.325 4.683 14.215 1.00 83.81 74 SER A CA 1
ATOM 585 C C . SER A 1 74 ? -8.872 5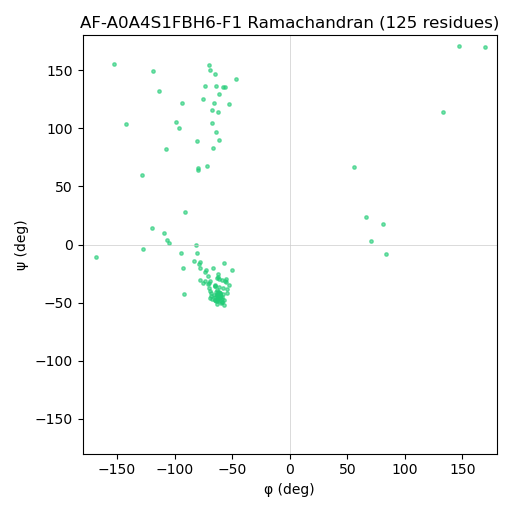.597 15.356 1.00 83.81 74 SER A C 1
ATOM 587 O O . SER A 1 74 ? -9.338 5.448 16.482 1.00 83.8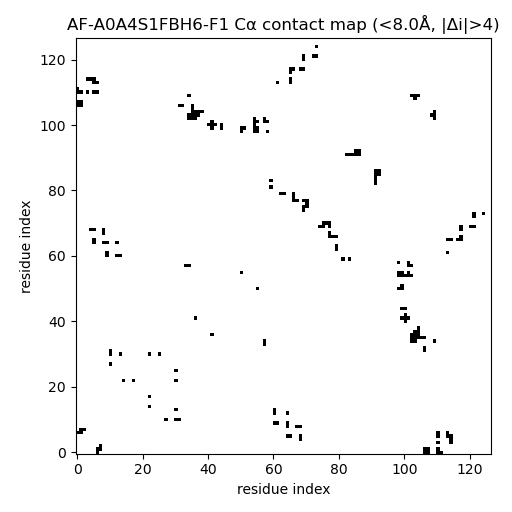1 74 SER A O 1
ATOM 589 N N . GLY A 1 75 ? -7.947 6.529 15.096 1.00 81.31 75 GLY A N 1
ATOM 590 C CA . GLY A 1 75 ? -7.282 7.331 16.127 1.00 81.31 75 GLY A CA 1
ATOM 591 C C . GLY A 1 75 ? -6.298 6.535 16.994 1.00 81.31 75 GLY A C 1
ATOM 592 O O . GLY A 1 75 ? -5.726 7.089 17.933 1.00 81.31 75 GLY A O 1
ATOM 593 N N . VAL A 1 76 ? -6.099 5.245 16.704 1.00 78.75 76 VAL A N 1
ATOM 594 C CA . VAL A 1 76 ? -5.149 4.380 17.402 1.00 78.75 76 VAL A CA 1
ATOM 595 C C . VAL A 1 76 ? -3.833 4.402 16.644 1.00 78.75 76 VAL A C 1
ATOM 597 O O . VAL A 1 76 ? -3.778 4.036 15.472 1.00 78.75 76 VAL A O 1
ATOM 600 N N . SER A 1 77 ? -2.760 4.807 17.324 1.00 72.69 77 SER A N 1
ATOM 601 C CA . SER A 1 77 ? -1.430 4.801 16.722 1.00 72.69 77 SER A CA 1
ATOM 602 C C . SER A 1 77 ? -0.974 3.365 16.487 1.00 72.69 77 SER A C 1
ATOM 604 O O . SER A 1 77 ? -0.626 2.632 17.417 1.00 72.69 77 SER A O 1
ATOM 606 N N . THR A 1 78 ? -1.014 2.943 15.228 1.00 64.50 78 THR A N 1
ATOM 607 C CA . THR A 1 78 ? -0.444 1.679 14.781 1.00 64.50 78 THR A CA 1
ATOM 608 C C . THR A 1 78 ? 0.941 1.951 14.226 1.00 64.50 78 THR A C 1
ATOM 610 O O . THR A 1 78 ? 1.079 2.381 13.086 1.00 64.50 78 THR A O 1
ATOM 613 N N . SER A 1 79 ? 1.987 1.689 15.010 1.00 57.91 79 SER A N 1
ATOM 614 C CA . SER A 1 79 ? 3.347 1.670 14.468 1.00 57.91 79 SER A CA 1
ATOM 615 C C . SER A 1 79 ? 3.458 0.501 13.485 1.00 57.91 79 SER A C 1
ATOM 617 O O . SER A 1 79 ? 3.251 -0.644 13.912 1.00 57.91 79 SER A O 1
ATOM 619 N N . PRO A 1 80 ? 3.801 0.720 12.201 1.00 56.38 80 PRO A N 1
ATOM 620 C CA . PRO A 1 80 ? 4.132 -0.381 11.312 1.00 56.38 80 PRO A CA 1
ATOM 621 C C . PRO A 1 80 ? 5.392 -1.043 11.873 1.00 56.38 80 PRO A C 1
ATOM 623 O O . PRO A 1 80 ? 6.505 -0.571 11.675 1.00 56.38 80 PRO A O 1
ATOM 626 N N . THR A 1 81 ? 5.234 -2.127 12.633 1.00 47.44 81 THR A N 1
ATOM 627 C CA . THR A 1 81 ? 6.377 -2.921 13.098 1.00 47.44 81 THR A CA 1
ATOM 628 C C . THR A 1 81 ? 6.803 -3.823 11.952 1.00 47.44 81 THR A C 1
ATOM 630 O O . THR A 1 81 ? 6.656 -5.040 11.994 1.00 47.44 81 THR A O 1
ATOM 633 N N . ILE A 1 82 ? 7.284 -3.208 10.879 1.00 50.44 82 ILE A N 1
ATOM 634 C CA . ILE A 1 82 ? 8.102 -3.898 9.903 1.00 50.44 82 ILE A CA 1
ATOM 635 C C . ILE A 1 82 ? 9.516 -3.366 10.122 1.00 50.44 82 ILE A C 1
ATOM 637 O O . ILE A 1 82 ? 9.964 -2.436 9.465 1.00 50.44 82 ILE A O 1
ATOM 641 N N . GLU A 1 83 ? 10.227 -3.925 11.105 1.00 44.91 83 GLU A N 1
ATOM 642 C CA . GLU A 1 83 ? 11.678 -3.740 11.200 1.00 44.91 83 GLU A CA 1
ATOM 643 C C . GLU A 1 83 ? 12.325 -4.438 9.989 1.00 44.91 83 GLU A C 1
ATOM 645 O O . GLU A 1 83 ? 12.765 -5.585 10.060 1.00 44.91 83 GLU A O 1
ATOM 650 N N . MET A 1 84 ? 12.370 -3.754 8.844 1.00 46.03 84 MET A N 1
ATOM 651 C CA . MET A 1 84 ? 13.062 -4.212 7.635 1.00 46.03 84 MET A CA 1
ATOM 652 C C . MET A 1 84 ? 14.561 -3.934 7.759 1.00 46.03 84 MET A C 1
ATOM 654 O O . MET A 1 84 ? 15.132 -3.123 7.036 1.00 46.03 84 MET A O 1
ATOM 658 N N . LYS A 1 85 ? 15.229 -4.569 8.724 1.00 39.78 85 LYS A N 1
ATOM 659 C CA . LYS A 1 85 ? 16.687 -4.441 8.869 1.00 39.78 85 LYS A CA 1
ATOM 660 C C . LYS A 1 85 ? 17.389 -5.260 7.793 1.00 39.78 85 LYS A C 1
ATOM 662 O O . LYS A 1 85 ? 17.129 -6.459 7.779 1.00 39.78 85 LYS A O 1
ATOM 667 N N . PRO A 1 86 ? 18.294 -4.692 6.969 1.00 38.41 86 PRO A N 1
ATOM 668 C CA . PRO A 1 86 ? 19.145 -5.440 6.041 1.00 38.41 86 PRO A CA 1
ATOM 669 C C . PRO A 1 86 ? 19.787 -6.654 6.708 1.00 38.41 86 PRO A C 1
ATOM 671 O O . PRO A 1 86 ? 20.162 -6.586 7.883 1.00 38.41 86 PRO A O 1
ATOM 674 N N . VAL A 1 87 ? 19.904 -7.766 5.977 1.00 38.19 87 VAL A N 1
ATOM 675 C CA . VAL A 1 87 ? 20.522 -9.001 6.474 1.00 38.19 87 VAL A CA 1
ATOM 676 C C . VAL A 1 87 ? 21.992 -8.743 6.843 1.00 38.19 87 VAL A C 1
ATOM 678 O O . VAL A 1 87 ? 22.910 -8.805 6.039 1.00 38.19 87 VAL A O 1
ATOM 681 N N . GLY A 1 88 ? 22.203 -8.365 8.098 1.00 41.94 88 GLY A N 1
ATOM 682 C CA . GLY A 1 88 ? 23.505 -7.974 8.641 1.00 41.94 88 GLY A CA 1
ATOM 683 C C . GLY A 1 88 ? 23.526 -7.850 10.165 1.00 41.94 88 GLY A C 1
ATOM 684 O O . GLY A 1 88 ? 24.595 -7.804 10.762 1.00 41.94 88 GLY A O 1
ATOM 685 N N . ALA A 1 89 ? 22.362 -7.882 10.817 1.00 40.28 89 ALA A N 1
ATOM 686 C CA . ALA A 1 89 ? 22.236 -8.086 12.253 1.00 40.28 89 ALA A CA 1
ATOM 687 C C . ALA A 1 89 ? 20.991 -8.952 12.511 1.00 40.28 89 ALA A C 1
ATOM 689 O O . ALA A 1 89 ? 19.862 -8.492 12.376 1.00 40.28 89 ALA A O 1
ATOM 690 N N . SER A 1 90 ? 21.204 -10.237 12.811 1.00 36.56 90 SER A N 1
ATOM 691 C CA . SER A 1 90 ? 20.199 -11.183 13.334 1.00 36.56 90 SER A CA 1
ATOM 692 C C . SER A 1 90 ? 18.893 -11.385 12.526 1.00 36.56 90 SER A C 1
ATOM 694 O O . SER A 1 90 ? 17.805 -11.118 13.019 1.00 36.56 90 SER A O 1
ATOM 696 N N . GLY A 1 91 ? 18.976 -11.967 11.322 1.00 42.09 91 GLY A N 1
ATOM 697 C CA . GLY A 1 91 ? 17.955 -12.935 10.864 1.00 42.09 91 GLY A CA 1
ATOM 698 C C . GLY A 1 91 ? 16.614 -12.450 10.276 1.00 42.09 91 GLY A C 1
ATOM 699 O O . GLY A 1 91 ? 15.693 -13.256 10.180 1.00 42.09 91 GLY A O 1
ATOM 700 N N . GLY A 1 92 ? 16.468 -11.201 9.834 1.00 44.56 92 GLY A N 1
ATOM 701 C CA . GLY A 1 92 ? 15.168 -10.651 9.406 1.00 44.56 92 GLY A CA 1
ATOM 702 C C . GLY A 1 92 ? 14.760 -10.778 7.927 1.00 44.56 92 GLY A C 1
ATOM 70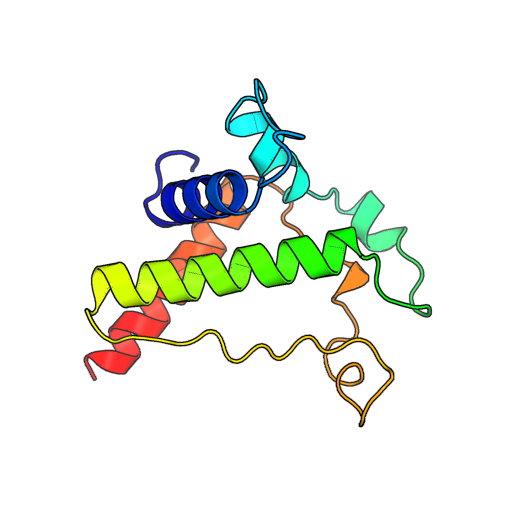3 O O . GLY A 1 92 ? 14.102 -9.868 7.456 1.00 44.56 92 GLY A O 1
ATOM 704 N N . TRP A 1 93 ? 15.196 -11.774 7.136 1.00 47.47 93 TRP A N 1
ATOM 705 C CA . TRP A 1 93 ? 14.865 -11.853 5.680 1.00 47.47 93 TRP A CA 1
ATOM 706 C C . TRP A 1 93 ? 14.264 -13.207 5.255 1.00 47.47 93 TRP A C 1
ATOM 708 O O . TRP A 1 93 ? 13.833 -13.388 4.119 1.00 47.47 93 TRP A O 1
ATOM 718 N N . ALA A 1 94 ? 14.169 -14.172 6.176 1.00 45.19 94 ALA A N 1
ATOM 719 C CA . ALA A 1 94 ? 13.774 -15.545 5.850 1.00 45.19 94 ALA A CA 1
ATOM 720 C C . ALA A 1 94 ? 12.260 -15.754 5.637 1.00 45.19 94 ALA A C 1
ATOM 722 O O . ALA A 1 94 ? 11.862 -16.788 5.101 1.00 45.19 94 ALA A O 1
ATOM 723 N N . PHE A 1 95 ? 11.407 -14.808 6.043 1.00 44.88 95 PHE A N 1
ATOM 724 C CA . PHE A 1 95 ? 9.949 -15.008 6.045 1.00 44.88 95 PHE A CA 1
ATOM 725 C C . PHE A 1 95 ? 9.221 -14.499 4.799 1.00 44.88 95 PHE A C 1
ATOM 727 O O . PHE A 1 95 ? 8.034 -14.761 4.626 1.00 44.88 95 PHE A O 1
ATOM 734 N N . CYS A 1 96 ? 9.917 -13.802 3.907 1.00 52.91 96 CYS A N 1
ATOM 735 C CA . CYS A 1 96 ? 9.281 -13.006 2.869 1.00 52.91 96 CYS A CA 1
ATOM 736 C C . CYS A 1 96 ? 9.872 -13.362 1.494 1.00 52.91 96 CYS A C 1
ATOM 738 O O . CYS A 1 96 ? 10.463 -12.564 0.775 1.00 52.91 96 CYS A O 1
ATOM 740 N N . ARG A 1 97 ? 9.718 -14.645 1.155 1.00 54.72 97 ARG A N 1
ATOM 741 C CA . ARG A 1 97 ? 10.265 -15.328 -0.030 1.00 54.72 97 ARG A CA 1
ATOM 742 C C . ARG A 1 97 ? 9.851 -14.701 -1.378 1.00 54.72 97 ARG A C 1
ATOM 744 O O . ARG A 1 97 ? 10.495 -14.969 -2.385 1.00 54.72 97 ARG A O 1
ATOM 751 N N . ASP A 1 98 ? 8.820 -13.853 -1.390 1.00 61.66 98 ASP A N 1
ATOM 752 C CA . ASP A 1 98 ? 8.280 -13.189 -2.585 1.00 61.66 98 ASP A CA 1
ATOM 753 C C . ASP A 1 98 ? 8.344 -11.649 -2.533 1.00 61.66 98 ASP A C 1
ATOM 755 O O . ASP A 1 98 ? 7.723 -10.990 -3.366 1.00 61.66 98 ASP A O 1
ATOM 759 N N . VAL A 1 99 ? 9.113 -11.047 -1.611 1.00 65.44 99 VAL A N 1
ATOM 760 C CA . VAL A 1 99 ? 9.267 -9.571 -1.537 1.00 65.44 99 VAL A CA 1
ATOM 761 C C . VAL A 1 99 ? 9.730 -8.981 -2.861 1.00 65.44 99 VAL A C 1
ATOM 763 O O . VAL A 1 99 ? 9.208 -7.967 -3.303 1.00 65.44 99 VAL A O 1
ATOM 766 N N . HIS A 1 100 ? 10.620 -9.692 -3.548 1.00 65.56 100 HIS A N 1
ATOM 767 C CA . HIS A 1 100 ? 11.095 -9.402 -4.899 1.00 65.56 100 HIS A CA 1
ATOM 768 C C . HIS A 1 100 ? 9.991 -9.158 -5.943 1.00 65.56 100 HIS A C 1
ATOM 770 O O . HIS A 1 100 ? 10.248 -8.578 -6.992 1.00 65.56 100 HIS A O 1
ATOM 776 N N . ARG A 1 101 ? 8.772 -9.651 -5.703 1.00 70.69 101 ARG A N 1
ATOM 777 C CA . ARG A 1 101 ? 7.636 -9.564 -6.630 1.00 70.69 101 ARG A CA 1
ATOM 778 C C . ARG A 1 101 ? 6.581 -8.561 -6.178 1.00 70.69 101 ARG A C 1
ATOM 780 O O . ARG A 1 101 ? 5.525 -8.481 -6.814 1.00 70.69 101 ARG A O 1
ATOM 787 N N . PHE A 1 102 ? 6.832 -7.840 -5.086 1.00 79.38 102 PHE A N 1
ATOM 788 C CA . PHE A 1 102 ? 5.847 -6.958 -4.488 1.00 79.38 102 PHE A CA 1
ATOM 789 C C . PHE A 1 102 ? 5.453 -5.833 -5.446 1.00 79.38 102 PHE A C 1
ATOM 791 O O . PHE A 1 102 ? 6.261 -4.976 -5.783 1.00 79.38 102 PHE A O 1
ATOM 798 N N . GLY A 1 103 ? 4.192 -5.850 -5.871 1.00 83.56 103 GLY A N 1
ATOM 799 C CA . GLY A 1 103 ? 3.600 -4.880 -6.779 1.00 83.56 103 GLY A CA 1
ATOM 800 C C . GLY A 1 103 ? 2.228 -5.342 -7.259 1.00 83.56 103 GLY A C 1
ATOM 801 O O . GLY A 1 103 ? 1.818 -6.487 -7.043 1.00 83.56 103 GLY A O 1
ATOM 802 N N . PHE A 1 104 ? 1.502 -4.446 -7.918 1.00 88.75 104 PHE A N 1
ATOM 803 C CA . PHE A 1 104 ? 0.117 -4.658 -8.330 1.00 88.75 104 PHE A CA 1
ATOM 804 C C . PHE A 1 104 ? -0.021 -4.587 -9.846 1.00 88.75 104 PHE A C 1
ATOM 806 O O . PHE A 1 104 ? 0.675 -3.840 -10.513 1.00 88.75 104 PHE A O 1
ATOM 813 N N . GLU A 1 105 ? -0.973 -5.317 -10.423 1.00 87.38 105 GLU A N 1
ATOM 814 C CA . GLU A 1 105 ? -1.167 -5.269 -11.883 1.00 87.38 105 GLU A CA 1
ATOM 815 C C . GLU A 1 105 ? -1.832 -3.964 -12.354 1.00 87.38 105 GLU A C 1
ATOM 817 O O . GLU A 1 105 ? -1.750 -3.617 -13.526 1.00 87.38 105 GLU A O 1
ATOM 822 N N . THR A 1 106 ? -2.569 -3.275 -11.472 1.00 89.12 106 THR A N 1
ATOM 823 C CA . THR A 1 106 ? -3.309 -2.045 -11.801 1.00 89.12 106 THR A CA 1
ATOM 824 C C . THR A 1 106 ? -3.467 -1.153 -10.570 1.00 89.12 106 THR A C 1
ATOM 826 O O . THR A 1 106 ? -3.552 -1.657 -9.447 1.00 89.12 106 THR A O 1
ATOM 829 N N . PHE A 1 107 ? -3.645 0.157 -10.779 1.00 88.38 107 PHE A N 1
ATOM 830 C CA . PHE A 1 107 ? -3.961 1.114 -9.705 1.00 88.38 107 PHE A CA 1
ATOM 831 C C . PHE A 1 107 ? -5.215 0.741 -8.913 1.00 88.38 107 PHE A C 1
ATOM 833 O O . PHE A 1 107 ? -5.323 1.030 -7.725 1.00 88.38 107 PHE A O 1
ATOM 840 N N . ARG A 1 108 ? -6.187 0.098 -9.570 1.00 89.25 108 ARG A N 1
ATOM 841 C CA . ARG A 1 108 ? -7.401 -0.380 -8.909 1.00 89.25 108 ARG A CA 1
ATOM 842 C C . ARG A 1 108 ? -7.076 -1.472 -7.892 1.00 89.25 108 ARG A C 1
ATOM 844 O O . ARG A 1 108 ? -7.521 -1.359 -6.760 1.00 89.25 108 ARG A O 1
ATOM 851 N N . LYS A 1 109 ? -6.268 -2.469 -8.269 1.00 90.69 109 LYS A N 1
ATOM 852 C CA . LYS A 1 109 ? -5.853 -3.547 -7.357 1.00 90.69 109 LYS A CA 1
ATOM 853 C C . LYS A 1 109 ? -5.031 -3.025 -6.179 1.00 90.69 109 LYS A C 1
ATOM 855 O O . LYS A 1 109 ? -5.249 -3.481 -5.065 1.00 90.69 109 LYS A O 1
ATOM 860 N N . LEU A 1 110 ? -4.147 -2.054 -6.419 1.00 90.44 110 LEU A N 1
ATOM 861 C CA . LEU A 1 110 ? -3.413 -1.354 -5.359 1.00 90.44 110 LEU A CA 1
ATOM 862 C C . LEU A 1 110 ? -4.379 -0.701 -4.358 1.00 90.44 110 LEU A C 1
ATOM 864 O O . LEU A 1 110 ? -4.292 -0.941 -3.156 1.00 90.44 110 LEU A O 1
ATOM 868 N N . ALA A 1 111 ? -5.330 0.092 -4.863 1.00 91.62 111 ALA A N 1
ATOM 869 C CA . ALA A 1 111 ? -6.305 0.788 -4.029 1.00 91.62 111 ALA A CA 1
ATOM 870 C C . ALA A 1 111 ? -7.215 -0.181 -3.257 1.00 91.62 111 ALA A C 1
ATOM 872 O O . ALA A 1 111 ? -7.459 0.033 -2.073 1.00 91.62 111 ALA A O 1
ATOM 873 N N . GLU A 1 112 ? -7.705 -1.237 -3.910 1.00 92.50 112 GLU A N 1
ATOM 874 C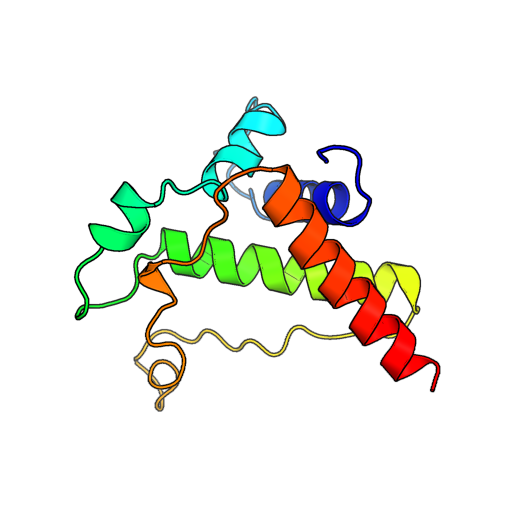 CA . GLU A 1 112 ? -8.557 -2.263 -3.297 1.00 92.50 112 GLU A CA 1
ATOM 875 C C . GLU A 1 112 ? -7.817 -3.026 -2.195 1.00 92.50 112 GLU A C 1
ATOM 877 O O . GLU A 1 112 ? -8.368 -3.202 -1.113 1.00 92.50 112 GLU A O 1
ATOM 882 N N . ALA A 1 113 ? -6.567 -3.434 -2.435 1.00 91.62 113 ALA A N 1
ATOM 883 C CA . ALA A 1 113 ? -5.771 -4.165 -1.453 1.00 91.62 113 ALA A CA 1
ATOM 884 C C . ALA A 1 113 ? -5.477 -3.322 -0.206 1.00 91.62 113 ALA A C 1
ATOM 886 O O . ALA A 1 113 ? -5.704 -3.784 0.909 1.00 91.62 113 ALA A O 1
ATOM 887 N N . GLY A 1 114 ? -5.017 -2.080 -0.388 1.00 90.38 114 GLY A N 1
ATOM 888 C CA . GLY A 1 114 ? -4.740 -1.186 0.737 1.00 90.38 114 GLY A CA 1
ATOM 889 C C . GLY A 1 114 ? -6.003 -0.808 1.507 1.00 90.38 114 GLY A C 1
ATOM 890 O O . GLY A 1 114 ? -6.017 -0.874 2.730 1.00 90.38 114 GLY A O 1
ATOM 891 N N . THR A 1 115 ? -7.094 -0.496 0.799 1.00 91.75 115 THR A N 1
ATOM 892 C CA . THR A 1 115 ? -8.382 -0.172 1.440 1.00 91.75 115 THR A CA 1
ATOM 893 C C . THR A 1 115 ? -8.909 -1.351 2.248 1.00 91.75 115 THR A C 1
ATOM 895 O O . THR A 1 115 ? -9.290 -1.164 3.395 1.00 91.75 115 THR A O 1
ATOM 898 N N . LYS A 1 116 ? -8.848 -2.570 1.698 1.00 93.06 116 LYS A N 1
ATOM 899 C CA . LYS A 1 116 ? -9.274 -3.774 2.411 1.00 93.06 116 LYS A CA 1
ATOM 900 C C . LYS A 1 116 ? -8.490 -3.988 3.708 1.00 93.06 116 LYS A C 1
ATOM 902 O O . LYS A 1 116 ? -9.100 -4.273 4.725 1.00 93.06 116 LYS A O 1
ATOM 907 N N . LEU A 1 117 ? -7.164 -3.834 3.685 1.00 90.69 117 LEU A N 1
ATOM 908 C CA . LEU A 1 117 ? -6.346 -3.987 4.895 1.00 90.69 117 LEU A CA 1
ATOM 909 C C . LEU A 1 117 ? -6.711 -2.958 5.970 1.00 90.69 117 LEU A C 1
ATOM 911 O O . LEU A 1 117 ? -6.782 -3.306 7.144 1.00 90.69 117 LEU A O 1
ATOM 915 N N . VAL A 1 118 ? -6.957 -1.710 5.565 1.00 89.31 118 VAL A N 1
ATOM 916 C CA . VAL A 1 118 ? -7.393 -0.648 6.480 1.00 89.31 118 VAL A CA 1
ATOM 917 C C . VAL A 1 118 ? -8.770 -0.966 7.061 1.00 89.31 118 VAL A C 1
ATOM 919 O O . VAL A 1 118 ? -8.958 -0.832 8.267 1.00 89.31 118 VAL A O 1
ATOM 922 N N . ASP A 1 119 ? -9.718 -1.407 6.233 1.00 91.38 119 ASP A N 1
ATOM 923 C CA . ASP A 1 119 ? -11.078 -1.741 6.664 1.00 91.38 119 ASP A CA 1
ATOM 924 C C . ASP A 1 119 ? -11.079 -2.949 7.620 1.00 91.38 119 ASP A C 1
ATOM 926 O O . ASP A 1 119 ? -11.662 -2.868 8.699 1.00 91.38 119 ASP A O 1
ATOM 930 N N . ASP A 1 120 ? -10.371 -4.030 7.269 1.00 90.06 120 ASP A N 1
ATOM 931 C CA . ASP A 1 120 ? -10.251 -5.246 8.085 1.00 90.06 120 ASP A CA 1
ATOM 932 C C . ASP A 1 120 ? -9.591 -4.940 9.446 1.00 90.06 120 ASP A C 1
ATOM 934 O O . ASP A 1 120 ? -10.056 -5.406 10.487 1.00 90.06 120 ASP A O 1
ATOM 938 N N . ALA A 1 121 ? -8.527 -4.127 9.459 1.00 87.38 121 ALA A N 1
ATOM 939 C CA . ALA A 1 121 ? -7.855 -3.725 10.694 1.00 87.38 121 ALA A CA 1
ATOM 940 C C . ALA A 1 121 ? -8.728 -2.805 11.557 1.00 87.38 121 ALA A C 1
ATOM 942 O O . ALA A 1 121 ? -8.790 -2.987 12.769 1.00 87.38 121 ALA A O 1
ATOM 943 N N . THR A 1 122 ? -9.431 -1.848 10.944 1.00 86.88 122 THR A N 1
ATOM 944 C CA . THR A 1 122 ? -10.354 -0.957 11.667 1.00 86.88 122 THR A CA 1
ATOM 945 C C . THR A 1 122 ? -11.481 -1.765 12.311 1.00 86.88 122 THR A C 1
ATOM 947 O O . THR A 1 122 ? -11.751 -1.598 13.495 1.00 86.88 122 THR A O 1
ATOM 950 N N . ALA A 1 123 ? -12.064 -2.717 11.576 1.00 89.25 123 ALA A N 1
ATOM 951 C CA . ALA A 1 123 ? -13.098 -3.605 12.100 1.00 89.25 123 ALA A CA 1
ATOM 952 C C . ALA A 1 123 ? -12.601 -4.467 13.274 1.00 89.25 123 ALA A C 1
ATOM 954 O O . ALA A 1 123 ? -13.351 -4.713 14.212 1.00 89.25 123 ALA A O 1
ATOM 955 N N . ALA A 1 124 ? -11.342 -4.913 13.244 1.00 87.00 124 ALA A N 1
ATOM 956 C C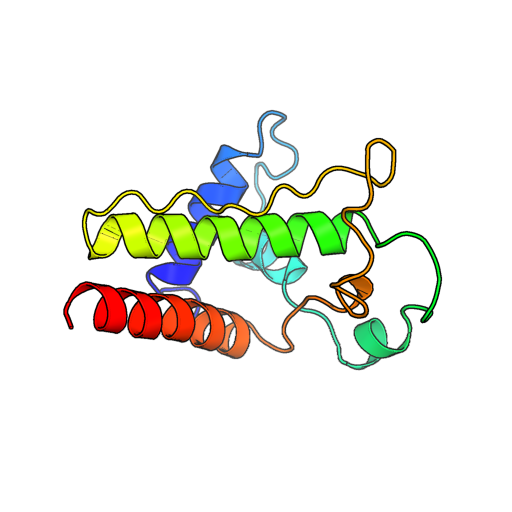A . ALA A 1 124 ? -10.742 -5.670 14.342 1.00 87.00 124 ALA A CA 1
ATOM 957 C C . ALA A 1 124 ? -10.460 -4.817 15.594 1.00 87.00 124 ALA A C 1
ATOM 959 O O . ALA A 1 124 ? -10.4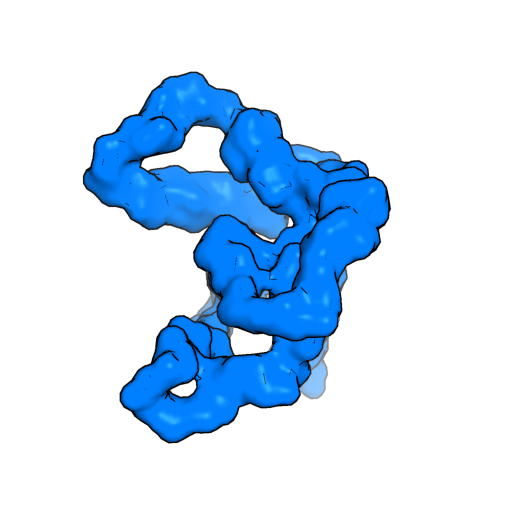27 -5.365 16.689 1.00 87.00 124 ALA A O 1
ATOM 960 N N . ILE A 1 125 ? -10.242 -3.506 15.443 1.00 84.12 125 ILE A N 1
ATOM 961 C CA . ILE A 1 125 ? -10.057 -2.567 16.565 1.00 84.12 125 ILE A CA 1
ATOM 962 C C . ILE A 1 125 ? -11.397 -2.258 17.252 1.00 84.12 125 ILE A C 1
ATOM 964 O O . ILE A 1 125 ? -11.429 -2.033 18.459 1.00 84.12 125 ILE A O 1
ATOM 968 N N . GLU A 1 126 ? -12.492 -2.230 16.490 1.00 80.31 126 GLU A N 1
ATOM 969 C CA . GLU A 1 126 ? -13.843 -1.935 16.990 1.00 80.31 126 GLU A CA 1
ATOM 970 C C . GLU A 1 126 ? -14.565 -3.146 17.614 1.00 80.31 126 GLU A C 1
ATOM 972 O O . GLU A 1 126 ? -15.593 -2.960 18.270 1.00 80.31 126 GLU A O 1
ATOM 977 N N . ALA A 1 127 ? -14.058 -4.365 17.395 1.00 75.88 127 ALA A N 1
ATOM 978 C CA . ALA A 1 127 ? -14.630 -5.627 17.880 1.00 75.88 127 ALA A CA 1
ATOM 979 C C . ALA A 1 127 ? -14.218 -5.961 19.324 1.00 75.88 127 ALA A C 1
ATOM 981 O O . ALA A 1 127 ? -15.099 -6.449 20.072 1.00 75.88 127 ALA A O 1
#

Foldseek 3Di:
DCPFPLNVLLLVLVVVPPPPCPCPPPDSCRSQCLQADAPVQLVPQDQDDPADVSLVVSVVSLLCSLQVLLCVPQVDRDDSPPPPDPPPPPDNPPPCSRSNNRHHNDPVRSSVVSVVSSVVVNVVVVD

Mean predicted aligned error: 8.52 Å

Solvent-accessible surface area (backbone atoms only — not comparable to full-atom values): 7524 Å² total; per-residue (Å²): 80,78,84,37,72,48,42,46,44,34,53,50,49,56,60,68,66,45,80,82,50,83,62,65,91,59,50,75,67,60,66,52,45,77,46,45,39,51,73,64,59,45,66,66,49,71,95,76,76,83,67,46,67,69,23,51,50,49,50,51,49,51,49,45,24,33,23,51,49,31,20,74,72,67,71,48,88,49,77,64,86,69,79,79,53,68,86,81,69,87,79,59,66,82,88,53,91,56,45,62,45,57,55,21,83,38,66,52,56,46,32,52,53,44,42,48,54,29,51,56,52,46,54,64,74,76,104

pLDDT: mean 76.45, std 15.82, range [36.56, 93.06]

Sequence (127 aa):
ALASPFVKCLLRLIRTQDSFGLWEGHSDAELLAEFIITKQQQRAVPFGGDPDPDALWRLDMFYTAVALAIEERSGVSTSPTIEMKPVGASGGWAFCRDVHRFGFETFRKLAEAGTKLVDDATAAIEA

Radius of gyration: 15.24 Å; Cα contacts (8 Å, |Δi|>4): 120; chains: 1; bounding box: 38×34×35 Å

Secondary structure (DSSP, 8-state):
-TTSHHHHHHHHHHHHH-TT-TTTT--HHHHHHTTB--HHHHHHS-SSSSPPHHHHHHHHHHHHHHHHHHHHHH------------TTSS-TTTT-TTGGG--BSSHHHHHHHHHHHHHHHHHHHH-

Nearest PDB structures (foldseek):
  3g7p-assembly1_A-2  TM=8.432E-01  e=3.109E-07  Acidithiobacillus ferrooxidans ATCC 23270
  3nj2-assembly1_A  TM=8.578E-01  e=5.579E-06  Crocosphaera subtropica ATCC 51142
  3nj2-assembly1_B  TM=7.860E-01  e=3.448E-06  Crocosphaera subtropica ATCC 51142